Protein AF-A0A522W5L3-F1 (afdb_monomer)

Sequence (127 aa):
MKDSIRDFLWKVKEGLTKNKSVLISLGVILLIIAVGGAVWLGASVFSGKLNDWDANKNTNDSILGNENANESAVNLVPRRIDGVLVPEDESNFYPAAIIIENLTASRPQSGLDQAQLVYEALAEGGI

Mean predicted aligned error: 19.09 Å

Secondary structure (DSSP, 8-state):
-HHHHHHHHHHHHHHHHH-HHHHHHHHHHHHHHHHHHHHHHHHHHHHHHHHHHHTTS--SS-----S--------EEE-TTT--EEEGGGTTPPPPP------GGGPSPSSGGG-S-------STT-

Structure (mmCIF, N/CA/C/O backbone):
data_AF-A0A522W5L3-F1
#
_entry.id   AF-A0A522W5L3-F1
#
loop_
_atom_site.group_PDB
_atom_site.id
_atom_site.type_symbol
_atom_site.label_atom_id
_atom_site.label_alt_id
_atom_site.label_comp_id
_atom_site.label_asym_id
_atom_site.label_entity_id
_atom_site.label_seq_id
_atom_site.pdbx_PDB_ins_code
_atom_site.Cartn_x
_atom_site.Cartn_y
_atom_site.Cartn_z
_atom_site.occupancy
_atom_site.B_iso_or_equiv
_atom_site.auth_seq_id
_atom_site.auth_comp_id
_atom_site.auth_asym_id
_atom_site.auth_atom_id
_atom_site.pdbx_PDB_model_num
ATOM 1 N N . MET A 1 1 ? -45.417 -53.934 -33.088 1.00 59.34 1 MET A N 1
ATOM 2 C CA . MET A 1 1 ? -44.702 -52.999 -32.181 1.00 59.34 1 MET A CA 1
ATOM 3 C C . MET A 1 1 ? -45.636 -51.968 -31.538 1.00 59.34 1 MET A C 1
ATOM 5 O O . MET A 1 1 ? -45.438 -51.631 -30.381 1.00 59.34 1 MET A O 1
ATOM 9 N N . LYS A 1 2 ? -46.677 -51.485 -32.239 1.00 63.22 2 LYS A N 1
ATOM 10 C CA . LYS A 1 2 ? -47.663 -50.539 -31.679 1.00 63.22 2 LYS A CA 1
ATOM 11 C C . LYS A 1 2 ? -48.595 -51.174 -30.634 1.00 63.22 2 LYS A C 1
ATOM 1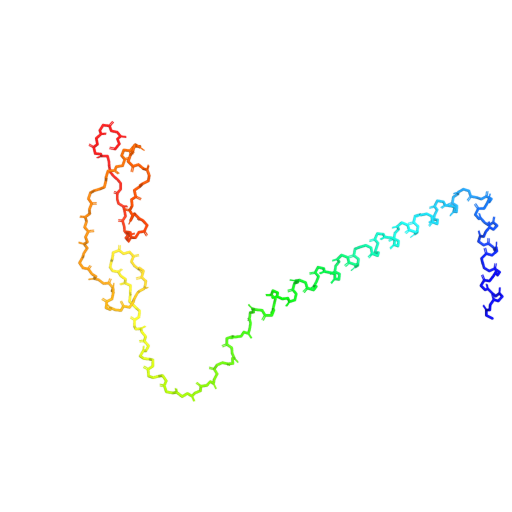3 O O . LYS A 1 2 ? -48.987 -50.503 -29.685 1.00 63.22 2 LYS A O 1
ATOM 18 N N . ASP A 1 3 ? -48.889 -52.464 -30.777 1.00 74.25 3 ASP A N 1
ATOM 19 C CA . ASP A 1 3 ? -49.852 -53.162 -29.912 1.00 74.25 3 ASP A CA 1
ATOM 20 C C . ASP A 1 3 ? -49.240 -53.569 -28.565 1.00 74.25 3 ASP A C 1
ATOM 22 O O . ASP A 1 3 ? -49.854 -53.366 -27.526 1.00 74.25 3 ASP A O 1
ATOM 26 N N . SER A 1 4 ? -47.958 -53.949 -28.542 1.00 72.81 4 SER A N 1
ATOM 27 C CA . SER A 1 4 ? -47.235 -54.261 -27.299 1.00 72.81 4 SER A CA 1
ATOM 28 C C . SER A 1 4 ? -47.081 -53.055 -26.364 1.00 72.81 4 SER A C 1
ATOM 30 O O . SER A 1 4 ? -47.092 -53.210 -25.145 1.00 72.81 4 SER A O 1
ATOM 32 N N . ILE A 1 5 ? -46.959 -51.843 -26.919 1.00 76.12 5 ILE A N 1
ATOM 33 C CA . ILE A 1 5 ? -46.897 -50.599 -26.134 1.00 76.12 5 ILE A CA 1
ATOM 34 C C . ILE A 1 5 ? -48.273 -50.284 -25.538 1.00 76.12 5 ILE A C 1
ATOM 36 O O . ILE A 1 5 ? -48.369 -49.883 -24.382 1.00 76.12 5 ILE A O 1
ATOM 40 N N . ARG A 1 6 ? -49.350 -50.496 -26.301 1.00 76.50 6 ARG A N 1
ATOM 41 C CA . ARG A 1 6 ? -50.725 -50.281 -25.827 1.00 76.50 6 ARG A CA 1
ATOM 42 C C . ARG A 1 6 ? -51.102 -51.258 -24.720 1.00 76.50 6 ARG A C 1
ATOM 44 O O . ARG A 1 6 ? -51.662 -50.827 -23.716 1.00 76.50 6 ARG A O 1
ATOM 51 N N . ASP A 1 7 ? -50.718 -52.522 -24.857 1.00 79.12 7 ASP A N 1
ATOM 52 C CA . ASP A 1 7 ? -50.964 -53.551 -23.845 1.00 79.12 7 ASP A CA 1
ATOM 53 C C . ASP A 1 7 ? -50.195 -53.271 -22.551 1.00 79.12 7 ASP A C 1
ATOM 55 O O . ASP A 1 7 ? -50.712 -53.466 -21.449 1.00 79.12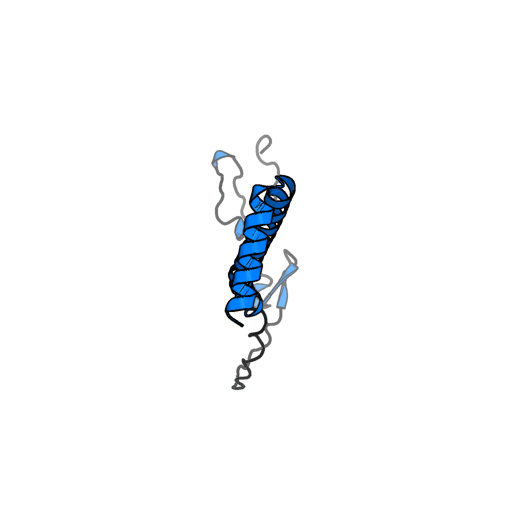 7 ASP A O 1
ATOM 59 N N . PHE A 1 8 ? -48.971 -52.752 -22.672 1.00 73.56 8 PHE A N 1
ATOM 60 C CA . PHE A 1 8 ? -48.188 -52.295 -21.530 1.00 73.56 8 PHE A CA 1
ATOM 61 C C . PHE A 1 8 ? -48.851 -51.097 -20.833 1.00 73.56 8 PHE A C 1
ATOM 63 O O . PHE A 1 8 ? -49.045 -51.123 -19.619 1.00 73.56 8 PHE A O 1
ATOM 70 N N . LEU A 1 9 ? -49.281 -50.083 -21.593 1.00 75.31 9 LEU A N 1
ATOM 71 C CA . LEU A 1 9 ? -49.988 -48.913 -21.057 1.00 75.31 9 LEU A CA 1
ATOM 72 C C . LEU A 1 9 ? -51.317 -49.288 -20.383 1.00 75.31 9 LEU A C 1
ATOM 74 O O . LEU A 1 9 ? -51.663 -48.718 -19.347 1.00 75.31 9 LEU A O 1
ATOM 78 N N . TRP A 1 10 ? -52.047 -50.263 -20.933 1.00 75.81 10 TRP A N 1
ATOM 79 C CA . TRP A 1 10 ? -53.303 -50.743 -20.358 1.00 75.81 10 TRP A CA 1
ATOM 80 C C . TRP A 1 10 ? -53.085 -51.473 -19.026 1.00 75.81 10 TRP A C 1
ATOM 82 O O . TRP A 1 10 ? -53.741 -51.153 -18.035 1.00 75.81 10 TRP A O 1
ATOM 92 N N . LYS A 1 11 ? -52.095 -52.374 -18.958 1.00 70.75 11 LYS A N 1
ATOM 93 C CA . LYS A 1 11 ? -51.722 -53.068 -17.712 1.00 70.75 11 LYS A CA 1
ATOM 94 C C . LYS A 1 11 ? -51.249 -52.100 -16.625 1.00 70.75 11 LYS A C 1
ATOM 96 O O . LYS A 1 11 ? -51.606 -52.261 -15.458 1.00 70.75 11 LYS A O 1
ATOM 101 N N . VAL A 1 12 ? -50.490 -51.069 -17.002 1.00 67.94 12 VAL A N 1
ATOM 102 C CA . VAL A 1 12 ? -50.055 -50.004 -16.084 1.00 67.94 12 VAL A CA 1
ATOM 103 C C . VAL A 1 12 ? -51.263 -49.229 -15.545 1.00 67.94 12 VAL A C 1
ATOM 105 O O . VAL A 1 12 ? -51.375 -49.045 -14.334 1.00 67.94 12 VAL A O 1
ATOM 108 N N . LYS A 1 13 ? -52.213 -48.846 -16.409 1.00 70.88 13 LYS A N 1
ATOM 109 C CA . LYS A 1 13 ? -53.447 -48.148 -16.009 1.00 70.88 13 LYS A CA 1
ATOM 110 C C . LYS A 1 13 ? -54.290 -48.966 -15.023 1.00 70.88 13 LYS A C 1
ATOM 112 O O . LYS A 1 13 ? -54.785 -48.411 -14.043 1.00 70.88 13 LYS A O 1
ATOM 117 N N . GLU A 1 14 ? -54.438 -50.270 -15.243 1.00 70.69 14 GLU A N 1
ATOM 118 C CA . GLU A 1 14 ? -55.175 -51.142 -14.319 1.00 70.69 14 GLU A CA 1
ATOM 119 C C . GLU A 1 14 ? -54.477 -51.263 -12.954 1.00 70.69 14 GLU A C 1
ATOM 121 O O . GLU A 1 14 ? -55.140 -51.183 -11.917 1.00 70.69 14 GLU A O 1
ATOM 126 N N . GLY A 1 15 ? -53.143 -51.370 -12.938 1.00 61.91 15 GLY A N 1
ATOM 127 C CA . GLY A 1 15 ? -52.338 -51.411 -11.712 1.00 61.91 15 GLY A CA 1
ATOM 128 C C . GLY A 1 15 ? -52.366 -50.108 -10.901 1.00 61.91 15 GLY A C 1
ATOM 129 O O . GLY A 1 15 ? -52.379 -50.158 -9.669 1.00 61.91 15 GLY A O 1
ATOM 130 N N . LEU A 1 16 ? -52.454 -48.953 -11.574 1.00 61.06 16 LEU A N 1
ATOM 131 C CA . LEU A 1 16 ? -52.550 -47.630 -10.941 1.00 61.06 16 LEU A CA 1
ATOM 132 C C . LEU A 1 16 ? -53.809 -47.461 -10.079 1.00 61.06 16 LEU A C 1
ATOM 134 O O . LEU A 1 16 ? -53.772 -46.765 -9.070 1.00 61.06 16 LEU A O 1
ATOM 138 N N . THR A 1 17 ? -54.929 -48.068 -10.477 1.00 63.97 17 THR A N 1
ATOM 139 C CA . THR A 1 17 ? -56.235 -47.834 -9.828 1.00 63.97 17 THR A CA 1
ATOM 140 C C . THR A 1 17 ? -56.509 -48.739 -8.629 1.00 63.97 17 THR A C 1
ATOM 142 O O . THR A 1 17 ? -57.327 -48.389 -7.781 1.00 63.97 17 THR A O 1
ATOM 145 N N . LYS A 1 18 ? -55.830 -49.889 -8.531 1.00 66.25 18 LYS A N 1
ATOM 146 C CA . LYS A 1 18 ? -56.094 -50.886 -7.482 1.00 66.25 18 LYS A CA 1
ATOM 147 C C . LYS A 1 18 ? -55.194 -50.730 -6.254 1.00 66.25 18 LYS A C 1
ATOM 149 O O . LYS A 1 18 ? -55.664 -50.945 -5.142 1.00 66.25 18 LYS A O 1
ATOM 154 N N . ASN A 1 19 ? -53.938 -50.299 -6.426 1.00 65.38 19 ASN A N 1
ATOM 155 C CA . ASN A 1 19 ? -52.941 -50.296 -5.350 1.00 65.38 19 ASN A CA 1
ATOM 156 C C . ASN A 1 19 ? -52.289 -48.916 -5.171 1.00 65.38 19 ASN A C 1
ATOM 158 O O . ASN A 1 19 ? -51.437 -48.510 -5.962 1.00 65.38 19 ASN A O 1
ATOM 162 N N . LYS A 1 20 ? -52.622 -48.221 -4.073 1.00 70.69 20 LYS A N 1
ATOM 163 C CA . LYS A 1 20 ? -52.074 -46.887 -3.742 1.00 70.69 20 LYS A CA 1
ATOM 164 C C . LYS A 1 20 ? -50.535 -46.855 -3.690 1.00 70.69 20 LYS A C 1
ATOM 166 O O . LYS A 1 20 ? -49.940 -45.844 -4.044 1.00 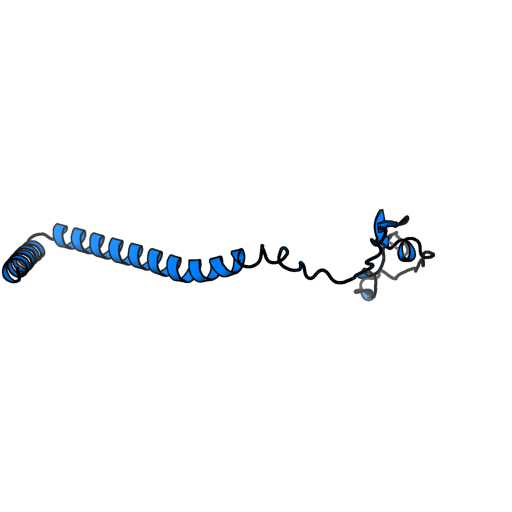70.69 20 LYS A O 1
ATOM 171 N N . SER A 1 21 ? -49.882 -47.961 -3.334 1.00 69.50 21 SER A N 1
ATOM 172 C CA . SER A 1 21 ? -48.415 -48.072 -3.277 1.00 69.50 21 SER A CA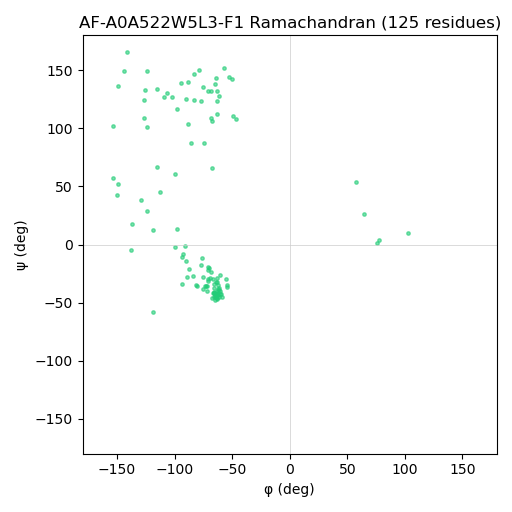 1
ATOM 173 C C . SER A 1 21 ? -47.738 -47.969 -4.651 1.00 69.50 21 SER A C 1
ATOM 175 O O . SER A 1 21 ? -46.626 -47.457 -4.741 1.00 69.50 21 SER A O 1
ATOM 177 N N . VAL A 1 22 ? -48.417 -48.399 -5.724 1.00 76.75 22 VAL A N 1
ATOM 178 C CA . VAL A 1 22 ? -47.903 -48.322 -7.106 1.00 76.75 22 VAL A CA 1
ATOM 179 C C . VAL A 1 22 ? -47.920 -46.876 -7.610 1.00 76.75 22 VAL A C 1
ATOM 181 O O . VAL A 1 22 ? -46.992 -46.445 -8.291 1.00 76.75 22 VAL A O 1
ATOM 184 N N . LEU A 1 23 ? -48.933 -46.095 -7.219 1.00 74.12 23 LEU A N 1
ATOM 185 C CA . LEU A 1 23 ? -48.992 -44.656 -7.503 1.00 74.12 23 LEU A CA 1
ATOM 186 C C . LEU A 1 23 ? -47.844 -43.904 -6.820 1.00 74.12 23 LEU A C 1
ATOM 188 O O . LEU A 1 23 ? -47.197 -43.071 -7.452 1.00 74.12 23 LEU A O 1
ATOM 192 N N . ILE A 1 24 ? -47.557 -44.236 -5.557 1.00 81.56 24 ILE A N 1
ATOM 193 C CA . ILE A 1 24 ? -46.456 -43.625 -4.801 1.00 81.56 24 ILE A CA 1
ATOM 194 C C . ILE A 1 24 ? -45.112 -43.957 -5.458 1.00 81.56 24 ILE A C 1
ATOM 196 O O . ILE A 1 24 ? -44.322 -43.048 -5.704 1.00 81.56 24 ILE A O 1
ATOM 200 N N . SER A 1 25 ? -44.861 -45.223 -5.819 1.00 80.44 25 SER A N 1
ATOM 201 C CA . SER A 1 25 ? -43.595 -45.605 -6.462 1.00 80.44 25 SER A CA 1
ATOM 202 C C . SER A 1 25 ? -43.387 -44.914 -7.810 1.00 80.44 25 SER A C 1
ATOM 204 O O . SER A 1 25 ? -42.274 -44.499 -8.121 1.00 80.44 25 SER A O 1
ATOM 206 N N . LEU A 1 26 ? -44.450 -44.740 -8.600 1.00 84.69 26 LEU A N 1
ATOM 207 C CA . LEU A 1 26 ? -44.358 -44.088 -9.907 1.00 84.69 26 LEU A CA 1
ATOM 208 C C . LEU A 1 26 ? -44.129 -42.575 -9.775 1.00 84.69 26 LEU A C 1
ATOM 210 O O . LEU A 1 26 ? -43.355 -42.006 -10.542 1.00 84.69 26 LEU A O 1
ATOM 214 N N . GLY A 1 27 ? -44.723 -41.946 -8.755 1.00 85.31 27 GLY A N 1
ATOM 215 C CA . GLY A 1 27 ? -44.445 -40.557 -8.387 1.00 85.31 27 GLY A CA 1
ATOM 216 C C . GLY A 1 27 ? -42.994 -40.338 -7.946 1.00 85.31 27 GLY A C 1
ATOM 217 O O . GLY A 1 27 ? -42.362 -39.383 -8.389 1.00 85.31 27 GLY A O 1
ATOM 218 N N . VAL A 1 28 ? -42.434 -41.252 -7.145 1.00 89.38 28 VAL A N 1
ATOM 219 C CA . VAL A 1 28 ? -41.020 -41.202 -6.727 1.00 89.38 28 VAL A CA 1
ATOM 220 C C . VAL A 1 28 ? -40.083 -41.352 -7.928 1.00 89.38 28 VAL A C 1
ATOM 222 O O . VAL A 1 28 ? -39.127 -40.592 -8.051 1.00 89.38 28 VAL A O 1
ATOM 225 N N . ILE A 1 29 ? -40.378 -42.271 -8.853 1.00 90.81 29 ILE A N 1
ATOM 226 C CA . ILE A 1 29 ? -39.591 -42.449 -10.084 1.00 90.81 29 ILE A CA 1
ATOM 227 C C . ILE A 1 29 ? -39.623 -41.177 -10.945 1.00 90.81 29 ILE A C 1
ATOM 229 O O . ILE A 1 29 ? -38.575 -40.718 -11.396 1.00 90.81 29 ILE A O 1
ATOM 233 N N . LEU A 1 30 ? -40.799 -40.566 -11.129 1.00 90.25 30 LEU A N 1
ATOM 234 C CA . LEU A 1 30 ? -40.936 -39.295 -11.851 1.00 90.25 30 LEU A CA 1
ATOM 235 C C . LEU A 1 30 ? -40.152 -38.158 -11.185 1.00 90.25 30 LEU A C 1
ATOM 237 O O . LEU A 1 30 ? -39.508 -37.373 -11.879 1.00 90.25 30 LEU A O 1
ATOM 241 N N . LEU A 1 31 ? -40.166 -38.091 -9.852 1.00 91.38 31 LEU A N 1
ATOM 242 C CA . LEU A 1 31 ? -39.434 -37.080 -9.093 1.00 91.38 31 LEU A CA 1
ATOM 243 C C . LEU A 1 31 ? -37.915 -37.257 -9.230 1.00 91.38 31 LEU A C 1
ATOM 245 O O . LEU A 1 31 ? -37.212 -36.275 -9.450 1.00 91.38 31 LEU A O 1
ATOM 249 N N . ILE A 1 32 ? -37.409 -38.493 -9.189 1.00 92.00 32 ILE A N 1
ATOM 250 C CA . ILE A 1 32 ? -35.983 -38.786 -9.410 1.00 92.00 32 ILE A CA 1
ATOM 251 C C . ILE A 1 32 ? -35.556 -38.378 -10.825 1.00 92.00 32 ILE A C 1
ATOM 253 O O . ILE A 1 32 ? -34.510 -37.753 -10.989 1.00 92.00 32 ILE A O 1
ATOM 257 N N . ILE A 1 33 ? -36.374 -38.676 -11.840 1.00 92.56 33 ILE A N 1
ATOM 258 C CA . ILE A 1 33 ? -36.098 -38.281 -13.230 1.00 92.56 33 ILE A CA 1
ATOM 259 C C . ILE A 1 33 ? -36.085 -36.752 -13.367 1.00 92.56 33 ILE A C 1
ATOM 261 O O . ILE A 1 33 ? -35.194 -36.206 -14.016 1.00 92.56 33 ILE A O 1
ATOM 265 N N . ALA A 1 34 ? -37.026 -36.051 -12.729 1.00 91.81 34 ALA A N 1
ATOM 266 C CA . ALA A 1 34 ? -37.086 -34.592 -12.760 1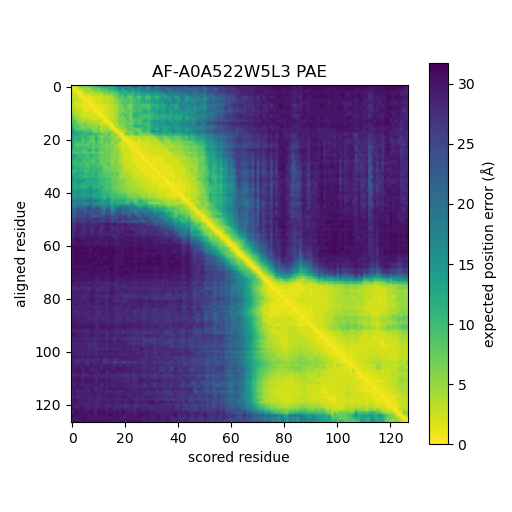.00 91.81 34 ALA A CA 1
ATOM 267 C C . ALA A 1 34 ? -35.864 -33.944 -12.085 1.00 91.81 34 ALA A C 1
ATOM 269 O O . ALA A 1 34 ? -35.258 -33.036 -12.653 1.00 91.81 34 ALA A O 1
ATOM 270 N N . VAL A 1 35 ? -35.462 -34.437 -10.907 1.00 91.94 35 VAL A N 1
ATOM 271 C CA . VAL A 1 35 ? -34.279 -33.938 -10.186 1.00 91.94 35 VAL A CA 1
ATOM 272 C C . VAL A 1 35 ? -32.999 -34.244 -10.967 1.00 91.94 35 VAL A C 1
ATOM 274 O O . VAL A 1 35 ? -32.176 -33.352 -11.158 1.00 91.94 35 VAL A O 1
ATOM 277 N N . GLY A 1 36 ? -32.849 -35.467 -11.481 1.00 89.75 36 GLY A N 1
ATOM 278 C CA . GLY A 1 36 ? -31.701 -35.851 -12.307 1.00 89.75 36 GLY A CA 1
ATOM 279 C C . GLY A 1 36 ? -31.586 -35.009 -13.580 1.00 89.75 36 GLY A C 1
ATOM 280 O O . GLY A 1 36 ? -30.501 -34.531 -13.906 1.00 89.75 36 GLY A O 1
ATOM 281 N N . GLY A 1 37 ? -32.710 -34.752 -14.257 1.00 88.62 37 GLY A N 1
ATOM 282 C CA . GLY A 1 37 ? -32.765 -33.876 -15.428 1.00 88.62 37 GLY A CA 1
ATOM 283 C C . GLY A 1 37 ? -32.383 -32.428 -15.110 1.00 88.62 37 GLY A C 1
ATOM 284 O O . GLY A 1 37 ? -31.617 -31.823 -15.857 1.00 88.62 37 GLY A O 1
ATOM 285 N N . ALA A 1 38 ? -32.847 -31.885 -13.980 1.00 88.75 38 ALA A N 1
ATOM 286 C CA . ALA A 1 38 ? -32.501 -30.532 -13.543 1.00 88.75 38 ALA A CA 1
ATOM 287 C C . ALA A 1 38 ? -31.007 -30.387 -13.202 1.00 88.75 38 ALA A C 1
ATOM 289 O O . ALA A 1 38 ? -30.385 -29.404 -13.601 1.00 88.75 38 ALA A O 1
ATOM 290 N N . VAL A 1 39 ? -30.413 -31.376 -12.521 1.00 88.06 39 VAL A N 1
ATOM 291 C CA . VAL A 1 39 ? -28.971 -31.395 -12.212 1.00 88.06 39 VAL A CA 1
ATOM 292 C C . VAL A 1 39 ? -28.138 -31.498 -13.490 1.00 88.06 39 VAL A C 1
ATOM 294 O O . VAL A 1 39 ? -27.160 -30.769 -13.638 1.00 88.06 39 VAL A O 1
ATOM 297 N N . TRP A 1 40 ? -28.538 -32.350 -14.438 1.00 86.75 40 TRP A N 1
ATOM 298 C CA . TRP A 1 40 ? -27.837 -32.502 -15.715 1.00 86.75 40 TRP A CA 1
ATOM 299 C C . TRP A 1 40 ? -27.901 -31.228 -16.570 1.00 86.75 40 TRP A C 1
ATOM 301 O O . TRP A 1 40 ? -26.877 -30.776 -17.081 1.00 86.75 40 TRP A O 1
ATOM 311 N N . LEU A 1 41 ? -29.075 -30.593 -16.663 1.00 85.38 41 LEU A N 1
ATOM 312 C CA . LEU A 1 41 ? -29.236 -29.314 -17.359 1.00 85.38 41 LEU A CA 1
ATOM 313 C C . LEU A 1 41 ? -28.435 -28.196 -16.681 1.00 85.38 41 LEU A C 1
ATOM 315 O O . LEU A 1 41 ? -27.714 -27.469 -17.364 1.00 85.38 41 LEU A O 1
ATOM 319 N N . GLY A 1 42 ? -28.493 -28.098 -15.350 1.00 80.94 42 GLY A N 1
ATOM 320 C CA . GLY A 1 42 ? -27.705 -27.135 -14.580 1.00 80.94 42 GLY A CA 1
ATOM 321 C C . GLY A 1 42 ? -26.202 -27.305 -14.799 1.00 80.94 42 GLY A C 1
ATOM 322 O O . GLY A 1 42 ? -25.514 -26.326 -15.079 1.00 80.94 42 GLY A O 1
ATOM 323 N N . ALA A 1 43 ? -25.706 -28.545 -14.768 1.00 79.88 43 ALA A N 1
ATOM 324 C CA . ALA A 1 43 ? -24.314 -28.853 -15.076 1.00 79.88 43 ALA A CA 1
ATOM 325 C C . ALA A 1 43 ? -23.953 -28.494 -16.527 1.00 79.88 43 ALA A C 1
ATOM 327 O O . ALA A 1 43 ? -22.927 -27.867 -16.741 1.00 79.88 43 ALA A O 1
ATOM 328 N N . SER A 1 44 ? -24.800 -28.792 -17.519 1.00 76.62 44 SER A N 1
ATOM 329 C CA . SER A 1 44 ? -24.509 -28.468 -18.927 1.00 76.62 44 SER A CA 1
ATOM 330 C C . SER A 1 44 ? -24.398 -26.962 -19.203 1.00 76.62 44 SER A C 1
ATOM 332 O O . SER A 1 44 ? -23.497 -26.531 -19.922 1.00 76.62 44 SER A O 1
ATOM 334 N N . VAL A 1 45 ? -25.262 -26.147 -18.589 1.00 76.50 45 VAL A N 1
ATOM 335 C CA . VAL A 1 45 ? -25.226 -24.682 -18.725 1.00 76.50 45 VAL A CA 1
ATOM 336 C C . VAL A 1 45 ? -24.052 -24.092 -17.935 1.00 76.50 45 VAL A C 1
ATOM 338 O O . VAL A 1 45 ? -23.417 -23.142 -18.387 1.00 76.50 45 VAL A O 1
ATOM 341 N N . PHE A 1 46 ? -23.726 -24.667 -16.774 1.00 70.31 46 PHE A N 1
ATOM 342 C CA . PHE A 1 46 ? -22.619 -24.213 -15.932 1.00 70.31 46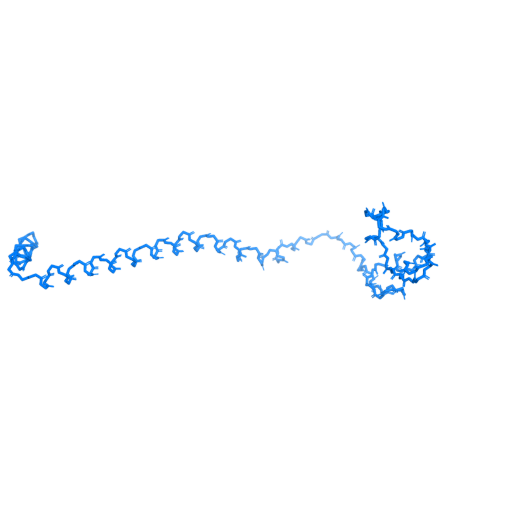 PHE A CA 1
ATOM 343 C C . PHE A 1 46 ? -21.239 -24.609 -16.486 1.00 70.31 46 PHE A C 1
ATOM 345 O O . PHE A 1 46 ? -20.323 -23.791 -16.473 1.00 70.31 46 PHE A O 1
ATOM 352 N N . SER A 1 47 ? -21.087 -25.808 -17.057 1.00 62.53 47 SER A N 1
ATOM 353 C CA . SER A 1 47 ? -19.842 -26.271 -17.689 1.00 62.53 47 SER A CA 1
ATOM 354 C C . SER A 1 47 ? -19.449 -25.430 -18.906 1.00 62.53 47 SER A C 1
ATOM 356 O O . SER A 1 47 ? -18.261 -25.201 -19.118 1.00 62.53 47 SER A O 1
ATOM 358 N N . GLY A 1 48 ? -20.417 -24.884 -19.655 1.00 60.50 48 GLY A N 1
ATOM 359 C CA . GLY A 1 48 ? -20.133 -23.928 -20.734 1.00 60.50 48 GLY A CA 1
ATOM 360 C C . GLY A 1 48 ? -19.424 -22.653 -20.252 1.00 60.50 48 GLY A C 1
ATOM 361 O O . GLY A 1 48 ? -18.663 -22.063 -21.007 1.00 60.50 48 GLY A O 1
ATOM 362 N N . LYS A 1 49 ? -19.607 -22.270 -18.980 1.00 55.38 49 LYS A N 1
ATOM 363 C CA . LYS A 1 49 ? -18.958 -21.111 -18.345 1.00 55.38 49 LYS A CA 1
ATOM 364 C C . LYS A 1 49 ? -17.617 -21.430 -17.673 1.00 55.38 49 LYS A C 1
ATOM 366 O O . LYS A 1 49 ? -16.885 -20.505 -17.336 1.00 55.38 49 LYS A O 1
ATOM 371 N N . LEU A 1 50 ? -17.301 -22.709 -17.458 1.00 52.25 50 LEU A N 1
ATOM 372 C CA . LEU A 1 50 ? -16.013 -23.145 -16.905 1.00 52.25 50 LEU A CA 1
ATOM 373 C C . LEU A 1 50 ? -14.963 -23.382 -17.999 1.00 52.25 50 LEU A C 1
ATOM 375 O O . LEU A 1 50 ? -13.782 -23.157 -17.759 1.00 52.25 50 LEU A O 1
ATOM 379 N N . ASN A 1 51 ? -15.381 -23.743 -19.215 1.00 56.28 51 ASN A N 1
ATOM 380 C CA . ASN A 1 51 ? -14.456 -23.932 -20.338 1.00 56.28 51 ASN A CA 1
ATOM 381 C C . ASN A 1 51 ? -13.811 -22.613 -20.820 1.00 56.28 51 ASN A C 1
ATOM 383 O O . ASN A 1 51 ? -12.698 -22.647 -21.338 1.00 56.28 51 ASN A O 1
ATOM 387 N N . ASP A 1 52 ? -14.443 -21.458 -20.575 1.00 53.84 52 ASP A N 1
ATOM 388 C CA . ASP A 1 52 ? -13.848 -20.131 -20.825 1.00 53.84 52 ASP A CA 1
ATOM 389 C C . ASP A 1 52 ? -12.822 -19.712 -19.752 1.00 53.84 52 ASP A C 1
ATOM 391 O O . ASP A 1 52 ? -12.000 -18.828 -19.990 1.00 53.84 52 ASP A O 1
ATOM 395 N N . TRP A 1 53 ? -12.821 -20.354 -18.576 1.00 48.56 53 TRP A N 1
ATOM 396 C CA . TRP A 1 53 ? -11.828 -20.106 -17.521 1.00 48.56 53 TRP A CA 1
ATOM 397 C C . TRP A 1 53 ? -10.535 -20.914 -17.736 1.00 48.56 53 TRP A C 1
ATOM 399 O O . TRP A 1 53 ? -9.459 -20.464 -17.340 1.00 48.56 53 TRP A O 1
ATOM 409 N N . ASP A 1 54 ? -10.611 -22.068 -18.407 1.00 52.78 54 ASP A N 1
ATOM 410 C CA . ASP A 1 54 ? -9.438 -22.878 -18.781 1.00 52.78 54 ASP A CA 1
ATOM 411 C C . ASP A 1 54 ? -8.898 -22.579 -20.194 1.00 52.78 54 ASP A C 1
ATOM 413 O O . ASP A 1 54 ? -7.770 -22.958 -20.508 1.00 52.78 54 ASP A O 1
ATOM 417 N N . ALA A 1 55 ? -9.621 -21.817 -21.024 1.00 50.03 55 ALA A N 1
ATOM 418 C CA . ALA A 1 55 ? -9.099 -21.299 -22.295 1.00 50.03 55 ALA A CA 1
ATOM 419 C C . ALA A 1 55 ? -8.141 -20.096 -22.128 1.00 50.03 55 ALA A C 1
ATOM 421 O O . ALA A 1 55 ? -7.434 -19.742 -23.068 1.00 50.03 55 ALA A O 1
ATOM 422 N N . ASN A 1 56 ? -8.058 -19.499 -20.931 1.00 50.44 56 ASN A N 1
ATOM 423 C CA . ASN A 1 56 ? -7.198 -18.348 -20.628 1.00 50.44 56 ASN A CA 1
ATOM 424 C C . ASN A 1 56 ? -6.057 -18.699 -19.651 1.00 50.44 56 ASN A C 1
ATOM 426 O O . ASN A 1 56 ? -5.808 -17.991 -18.675 1.00 50.44 56 ASN A O 1
ATOM 430 N N . LYS A 1 57 ? -5.384 -19.834 -19.882 1.00 52.56 57 LYS A N 1
ATOM 431 C CA . LYS A 1 57 ? -4.114 -20.194 -19.215 1.00 52.56 57 LYS A CA 1
ATOM 432 C C . LYS A 1 57 ? -3.065 -20.803 -20.155 1.00 52.56 57 LYS A C 1
ATOM 434 O O . LYS A 1 57 ? -2.119 -21.414 -19.676 1.00 52.56 57 LYS A O 1
ATOM 439 N N . ASN A 1 58 ? -3.206 -20.637 -21.475 1.00 51.22 58 ASN A N 1
ATOM 440 C CA . ASN A 1 58 ? -2.205 -21.094 -22.452 1.00 51.22 58 ASN A CA 1
ATOM 441 C C . ASN A 1 58 ? -2.220 -20.282 -23.765 1.00 51.22 58 ASN A C 1
ATOM 443 O O . ASN A 1 58 ? -2.357 -20.826 -24.856 1.00 51.22 58 ASN A O 1
ATOM 447 N N . THR A 1 59 ? -2.039 -18.963 -23.670 1.00 47.72 59 THR A N 1
ATOM 448 C CA . THR A 1 59 ? -1.700 -18.101 -24.826 1.00 47.72 59 THR A CA 1
ATOM 449 C C . THR A 1 59 ? -0.417 -17.296 -24.614 1.00 47.72 59 THR A C 1
ATOM 451 O O . THR A 1 59 ? -0.240 -16.247 -25.219 1.00 47.72 59 THR A O 1
ATOM 454 N N . ASN A 1 60 ? 0.518 -17.821 -23.817 1.00 55.00 60 ASN A N 1
ATOM 455 C CA . ASN A 1 60 ? 1.896 -17.314 -23.773 1.00 55.00 60 ASN A CA 1
ATOM 456 C C . ASN A 1 60 ? 2.872 -18.142 -24.632 1.00 55.00 60 ASN A C 1
ATOM 458 O O . ASN A 1 60 ? 4.074 -17.960 -24.503 1.00 55.00 60 ASN A O 1
ATOM 462 N N . ASP A 1 61 ? 2.385 -19.024 -25.514 1.00 53.41 61 ASP A N 1
ATOM 463 C CA . ASP A 1 61 ? 3.252 -19.877 -26.352 1.00 53.41 61 ASP A CA 1
ATOM 464 C C . ASP A 1 61 ? 2.894 -19.828 -27.850 1.00 53.41 61 ASP A C 1
ATOM 466 O O . ASP A 1 61 ? 2.886 -20.824 -28.567 1.00 53.41 61 ASP A O 1
ATOM 470 N N . SER A 1 62 ? 2.529 -18.640 -28.341 1.00 53.50 62 SER A N 1
ATOM 471 C CA . SER A 1 62 ? 2.473 -18.353 -29.786 1.00 53.50 62 SER A CA 1
ATOM 472 C C . SER A 1 62 ? 2.746 -16.879 -30.109 1.00 53.50 62 SER A C 1
ATOM 474 O O . SER A 1 62 ? 2.125 -16.283 -30.983 1.00 53.50 62 SER A O 1
ATOM 476 N N . ILE A 1 63 ? 3.749 -16.302 -29.441 1.00 51.38 63 ILE A N 1
ATOM 477 C CA . ILE A 1 63 ? 4.501 -15.153 -29.965 1.00 51.38 63 ILE 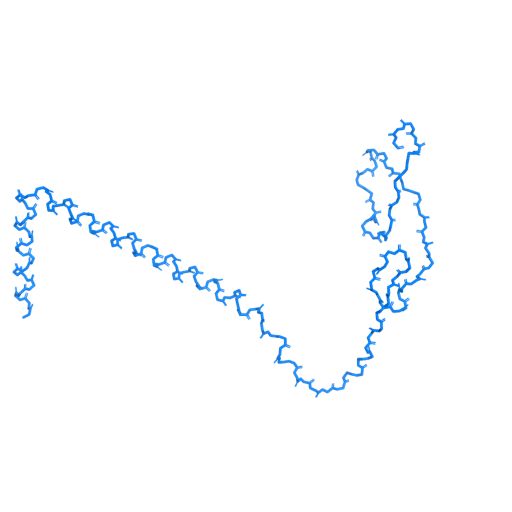A CA 1
ATOM 478 C C . ILE A 1 63 ? 5.943 -15.622 -30.181 1.00 51.38 63 ILE A C 1
ATOM 480 O O . ILE A 1 63 ? 6.878 -15.208 -29.512 1.00 51.38 63 ILE A O 1
ATOM 484 N N . LEU A 1 64 ? 6.122 -16.537 -31.136 1.00 52.97 64 LEU A N 1
ATOM 485 C CA . LEU A 1 64 ? 7.390 -16.679 -31.852 1.00 52.97 64 LEU A CA 1
ATOM 486 C C . LEU A 1 64 ? 7.250 -15.972 -33.199 1.00 52.97 64 LEU A C 1
ATOM 488 O O . LEU A 1 64 ? 7.346 -16.568 -34.267 1.00 52.97 64 LEU A O 1
ATOM 492 N N . GLY A 1 65 ? 6.996 -14.667 -33.113 1.00 45.69 65 GLY A N 1
ATOM 493 C CA . GLY A 1 65 ? 7.443 -13.716 -34.115 1.00 45.69 65 GLY A CA 1
ATOM 494 C C . GLY A 1 65 ? 8.864 -13.315 -33.744 1.00 45.69 65 GLY A C 1
ATOM 495 O O . GLY A 1 65 ? 9.071 -12.370 -32.992 1.00 45.69 65 GLY A O 1
ATOM 496 N N . ASN A 1 66 ? 9.845 -14.076 -34.218 1.00 61.81 66 ASN A N 1
ATOM 497 C CA . ASN A 1 66 ? 11.217 -13.597 -34.270 1.00 61.81 66 ASN A CA 1
ATOM 498 C C . ASN A 1 66 ? 11.262 -12.467 -35.294 1.00 61.81 66 ASN A C 1
ATOM 500 O O . ASN A 1 66 ? 11.212 -12.814 -36.464 1.00 61.81 66 ASN A O 1
ATOM 504 N N . GLU A 1 67 ? 11.374 -11.206 -34.858 1.00 56.09 67 GLU A N 1
ATOM 505 C CA . GLU A 1 67 ? 12.202 -10.168 -35.497 1.00 56.09 67 GLU A CA 1
ATOM 506 C C . GLU A 1 67 ? 12.628 -9.103 -34.456 1.00 56.09 67 GLU A C 1
ATOM 508 O O . GLU A 1 67 ? 11.874 -8.202 -34.106 1.00 56.09 67 GLU A O 1
ATOM 513 N N . ASN A 1 68 ? 13.878 -9.197 -33.988 1.00 54.81 68 ASN A N 1
ATOM 514 C CA . ASN A 1 68 ? 14.722 -8.068 -33.556 1.00 54.81 68 ASN A CA 1
ATOM 515 C C . ASN A 1 68 ? 14.215 -7.130 -32.437 1.00 54.81 68 ASN A C 1
ATOM 517 O O . ASN A 1 68 ? 14.299 -5.909 -32.572 1.00 54.81 68 ASN A O 1
ATOM 521 N N . ALA A 1 69 ? 13.827 -7.665 -31.280 1.00 51.44 69 ALA A N 1
ATOM 522 C CA . ALA A 1 69 ? 13.950 -6.901 -30.042 1.00 51.44 69 ALA A CA 1
ATOM 523 C C . ALA A 1 69 ? 15.343 -7.166 -29.463 1.00 51.44 69 ALA A C 1
ATOM 525 O O . ALA A 1 69 ? 15.609 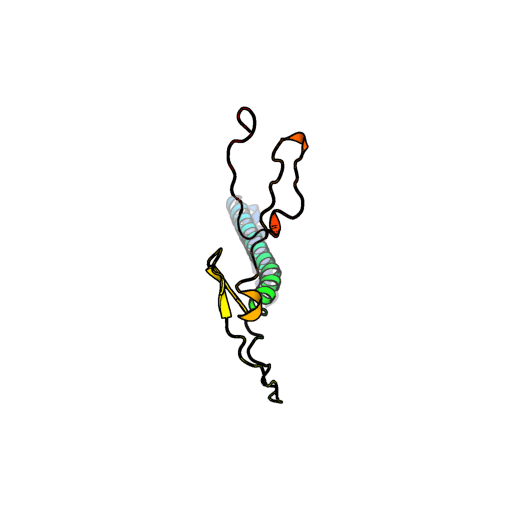-8.215 -28.881 1.00 51.44 69 ALA A O 1
ATOM 526 N N . ASN A 1 70 ? 16.248 -6.202 -29.619 1.00 51.69 70 ASN A N 1
ATOM 527 C CA . ASN A 1 70 ? 17.366 -6.040 -28.696 1.00 51.69 70 ASN A CA 1
ATOM 528 C C . ASN A 1 70 ? 16.766 -5.591 -27.347 1.00 51.69 70 ASN A C 1
ATOM 530 O O . ASN A 1 70 ? 16.884 -4.436 -26.947 1.00 51.69 70 ASN A O 1
ATOM 534 N N . GLU A 1 71 ? 15.993 -6.480 -26.722 1.00 58.31 71 GLU A N 1
ATOM 535 C CA . GLU A 1 71 ? 15.492 -6.343 -25.364 1.00 58.31 71 GLU A CA 1
ATOM 536 C C . GLU A 1 71 ? 16.698 -6.620 -24.479 1.00 58.31 71 GLU A C 1
ATOM 538 O O . GLU A 1 71 ? 17.006 -7.758 -24.123 1.00 58.31 71 GLU A O 1
ATOM 543 N N . SER A 1 72 ? 17.461 -5.562 -24.206 1.00 64.19 72 SER A N 1
ATOM 544 C CA . SER A 1 72 ? 18.408 -5.550 -23.102 1.00 64.19 72 SER A CA 1
ATOM 545 C C . SER A 1 72 ? 17.665 -6.099 -21.893 1.00 64.19 72 SER A C 1
ATOM 547 O O . SER A 1 72 ? 16.750 -5.441 -21.401 1.00 64.19 72 SER A O 1
ATOM 549 N N . ALA A 1 73 ? 17.999 -7.319 -21.468 1.00 73.75 73 ALA A N 1
ATOM 550 C CA . ALA A 1 73 ? 17.427 -7.921 -20.276 1.00 73.75 73 ALA A CA 1
ATOM 551 C C . ALA A 1 73 ? 17.549 -6.891 -19.148 1.00 73.75 73 ALA A C 1
ATOM 553 O O . ALA A 1 73 ? 18.663 -6.535 -18.757 1.00 73.75 73 ALA A O 1
ATOM 554 N N . VAL A 1 74 ? 16.415 -6.335 -18.712 1.00 82.12 74 VAL A N 1
ATOM 555 C CA . VAL A 1 74 ? 16.406 -5.267 -17.713 1.00 82.12 74 VAL A CA 1
ATOM 556 C C . VAL A 1 74 ? 16.982 -5.863 -16.438 1.00 82.12 74 VAL A C 1
ATOM 558 O O . VAL A 1 74 ? 16.401 -6.777 -15.852 1.00 82.12 74 VAL A O 1
ATOM 561 N N . ASN A 1 75 ? 18.168 -5.394 -16.052 1.00 92.69 75 ASN A N 1
ATOM 562 C CA . ASN A 1 75 ? 18.844 -5.862 -14.855 1.00 92.69 75 ASN A CA 1
ATOM 563 C C . ASN A 1 75 ? 18.039 -5.396 -13.637 1.00 92.69 75 ASN A C 1
ATOM 565 O O . ASN A 1 75 ? 17.981 -4.200 -13.345 1.00 92.69 75 ASN A O 1
ATOM 569 N N . LEU A 1 76 ? 17.385 -6.340 -12.963 1.00 96.06 76 LEU A N 1
ATOM 570 C CA . LEU A 1 76 ? 16.624 -6.068 -11.753 1.00 96.06 76 LEU A CA 1
ATOM 571 C C . LEU A 1 76 ? 17.535 -6.221 -10.542 1.00 96.06 76 LEU A C 1
ATOM 573 O O . LEU A 1 76 ? 18.125 -7.279 -10.318 1.00 96.06 76 LEU A O 1
ATOM 577 N N . VAL A 1 77 ? 17.605 -5.176 -9.729 1.00 97.12 77 VAL A N 1
ATOM 578 C CA . VAL A 1 77 ? 18.389 -5.157 -8.493 1.00 97.12 77 VAL A CA 1
ATOM 579 C C . VAL A 1 77 ? 17.482 -4.795 -7.315 1.00 97.12 77 VAL A C 1
ATOM 581 O O . VAL A 1 77 ? 16.501 -4.068 -7.490 1.00 97.12 77 VAL A O 1
ATOM 584 N N . PRO A 1 78 ? 17.765 -5.290 -6.099 1.00 97.19 78 PRO A N 1
ATOM 585 C CA . PRO A 1 78 ? 16.992 -4.916 -4.923 1.00 97.19 78 PRO A CA 1
ATOM 586 C C . PRO A 1 78 ? 17.279 -3.464 -4.520 1.00 97.19 78 PRO A C 1
ATOM 588 O O . PRO A 1 78 ? 18.439 -3.060 -4.380 1.00 97.19 78 PRO A O 1
ATOM 591 N N . ARG A 1 79 ? 16.223 -2.681 -4.277 1.00 96.06 79 ARG A N 1
ATOM 592 C CA . ARG A 1 79 ? 16.331 -1.340 -3.683 1.00 96.06 79 ARG A CA 1
ATOM 593 C C . ARG A 1 79 ? 16.882 -1.410 -2.265 1.00 96.06 79 ARG A C 1
ATOM 595 O O . ARG A 1 79 ? 16.512 -2.291 -1.493 1.00 96.06 79 ARG A O 1
ATOM 602 N N . ARG A 1 80 ? 17.704 -0.436 -1.864 1.00 95.62 80 ARG A N 1
ATOM 603 C CA . ARG A 1 80 ? 18.304 -0.428 -0.513 1.00 95.62 80 ARG A CA 1
ATOM 604 C C . ARG A 1 80 ? 17.305 -0.173 0.619 1.00 95.62 80 ARG A C 1
ATOM 606 O O . ARG A 1 80 ? 17.565 -0.614 1.733 1.00 95.62 80 ARG A O 1
ATOM 613 N N . ILE A 1 81 ? 16.217 0.559 0.363 1.00 95.06 81 ILE A N 1
ATOM 614 C CA . ILE A 1 81 ? 15.285 1.008 1.415 1.00 95.06 81 ILE A CA 1
ATOM 615 C C . ILE A 1 81 ? 14.268 -0.065 1.826 1.00 95.06 81 ILE A C 1
ATOM 617 O O . ILE A 1 81 ? 13.918 -0.143 2.999 1.00 95.06 81 ILE A O 1
ATOM 621 N N . ASP A 1 82 ? 13.818 -0.897 0.882 1.00 95.06 82 ASP A N 1
ATOM 622 C CA . ASP A 1 82 ? 12.749 -1.882 1.099 1.00 95.06 82 ASP A CA 1
ATOM 623 C C . ASP A 1 82 ? 13.010 -3.257 0.454 1.00 95.06 82 ASP A C 1
ATOM 625 O O . ASP A 1 82 ? 12.238 -4.191 0.661 1.00 95.06 82 ASP A O 1
ATOM 629 N N . GLY A 1 83 ? 14.099 -3.415 -0.308 1.00 95.44 83 GLY A N 1
ATOM 630 C CA . GLY A 1 83 ? 14.483 -4.680 -0.937 1.00 95.44 83 GLY A CA 1
ATOM 631 C C . GLY A 1 83 ? 13.675 -5.070 -2.177 1.00 95.44 83 GLY A C 1
ATOM 632 O O . GLY A 1 83 ? 13.938 -6.129 -2.747 1.00 95.44 83 GLY A O 1
ATOM 633 N N . VAL A 1 84 ? 12.720 -4.249 -2.622 1.00 95.38 84 VAL A N 1
ATOM 634 C CA . VAL A 1 84 ? 11.910 -4.541 -3.816 1.00 95.38 84 VAL A CA 1
ATOM 635 C C . VAL A 1 84 ? 12.805 -4.556 -5.060 1.00 95.38 84 VAL A C 1
ATOM 637 O O . VAL A 1 84 ? 13.688 -3.712 -5.198 1.00 95.38 84 VAL A O 1
ATOM 640 N N . LEU A 1 85 ? 12.598 -5.521 -5.961 1.00 96.44 85 LEU A N 1
ATOM 641 C CA . LEU A 1 85 ? 13.343 -5.617 -7.218 1.00 96.44 85 LEU A CA 1
ATOM 642 C C . LEU A 1 85 ? 12.814 -4.597 -8.224 1.00 96.44 85 LEU A C 1
ATOM 644 O O . LEU A 1 85 ? 11.631 -4.618 -8.560 1.00 96.44 85 LEU A O 1
ATOM 648 N N . VAL A 1 86 ? 13.695 -3.733 -8.716 1.00 95.44 86 VAL A N 1
ATOM 649 C CA . VAL A 1 86 ? 13.375 -2.696 -9.704 1.00 95.44 86 VAL A CA 1
ATOM 650 C C . VAL A 1 86 ? 14.530 -2.555 -10.705 1.00 95.44 86 VAL A C 1
ATOM 652 O O . VAL A 1 86 ? 15.623 -3.072 -10.435 1.00 95.44 86 VAL A O 1
ATOM 655 N N . PRO A 1 87 ? 14.324 -1.879 -11.849 1.00 96.12 87 PRO A N 1
ATOM 656 C CA . PRO A 1 87 ? 15.407 -1.529 -12.764 1.00 96.12 87 PRO A CA 1
ATOM 657 C C . PRO A 1 87 ? 16.557 -0.800 -12.055 1.00 96.12 87 PRO A C 1
ATOM 659 O O . PRO A 1 87 ? 16.345 -0.025 -11.120 1.00 96.12 87 PRO A O 1
ATOM 662 N N . GLU A 1 88 ? 17.794 -1.067 -12.474 1.00 94.19 88 GLU A N 1
ATOM 663 C CA . GLU A 1 88 ? 18.997 -0.531 -11.823 1.00 94.19 88 GLU A CA 1
ATOM 664 C C . GLU A 1 88 ? 18.998 1.005 -11.692 1.00 94.19 88 GLU A C 1
ATOM 666 O O . GLU A 1 88 ? 19.404 1.531 -10.651 1.00 94.19 88 GLU A O 1
ATOM 671 N N . ASP A 1 89 ? 18.466 1.714 -12.685 1.00 94.06 89 ASP A N 1
ATOM 672 C CA . ASP A 1 89 ? 18.320 3.173 -12.736 1.00 94.06 89 ASP A CA 1
ATOM 673 C C . ASP A 1 89 ? 17.254 3.738 -11.780 1.00 94.06 89 ASP A C 1
ATOM 675 O O . ASP A 1 89 ? 17.358 4.892 -11.362 1.00 94.06 89 ASP A O 1
ATOM 679 N N . GLU A 1 90 ? 16.289 2.922 -11.355 1.00 93.06 90 GLU A N 1
ATOM 680 C CA . GLU A 1 90 ? 15.245 3.285 -10.385 1.00 93.06 90 GLU A CA 1
ATOM 681 C C . GLU A 1 90 ? 15.545 2.789 -8.959 1.00 93.06 90 GLU A C 1
ATOM 683 O O . GLU A 1 90 ? 14.793 3.036 -8.010 1.00 93.06 90 GLU A O 1
ATOM 688 N N . SER A 1 91 ? 16.654 2.069 -8.779 1.00 94.81 91 SER A N 1
ATOM 689 C CA . SER A 1 91 ? 16.896 1.290 -7.564 1.00 94.81 91 SER A CA 1
ATOM 690 C C . SER A 1 91 ? 17.181 2.110 -6.307 1.00 94.81 91 SER A C 1
ATOM 692 O O . SER A 1 91 ? 16.903 1.659 -5.194 1.00 94.81 91 SER A O 1
ATOM 694 N N . ASN A 1 92 ? 17.776 3.294 -6.456 1.00 94.38 92 ASN A N 1
ATOM 695 C CA . ASN A 1 92 ? 18.382 4.018 -5.339 1.00 94.38 92 ASN A CA 1
ATOM 696 C C . ASN A 1 92 ? 18.321 5.543 -5.515 1.00 94.38 92 ASN A C 1
ATOM 698 O O . ASN A 1 92 ? 19.336 6.232 -5.387 1.00 94.38 92 ASN A O 1
ATOM 702 N N . PHE A 1 93 ? 17.128 6.079 -5.787 1.00 93.38 93 PHE A N 1
ATOM 703 C CA . PHE A 1 93 ? 16.895 7.522 -5.695 1.00 93.38 93 PHE A CA 1
ATOM 704 C C . PHE A 1 93 ? 17.222 8.058 -4.292 1.00 93.38 93 PHE A C 1
ATOM 706 O O . PHE A 1 93 ? 17.125 7.340 -3.294 1.00 93.38 93 PHE A O 1
ATOM 713 N N . TYR A 1 94 ? 17.609 9.337 -4.211 1.00 95.56 94 TYR A N 1
ATOM 714 C CA . TYR A 1 94 ? 17.855 9.984 -2.923 1.00 95.56 94 TYR A CA 1
ATOM 715 C C . TYR A 1 94 ? 16.548 10.029 -2.112 1.00 95.56 94 TYR A C 1
ATOM 717 O O . TYR A 1 94 ? 15.560 10.566 -2.621 1.00 95.56 94 TYR A O 1
ATOM 725 N N . PRO A 1 95 ? 16.505 9.483 -0.881 1.00 94.69 95 PRO A N 1
ATOM 726 C CA . PRO A 1 95 ? 15.262 9.417 -0.123 1.00 94.69 95 PRO A CA 1
ATOM 727 C C . PRO A 1 95 ? 14.706 10.807 0.198 1.00 94.69 95 PRO A C 1
ATOM 729 O O . PRO A 1 95 ? 15.418 11.670 0.712 1.00 94.69 95 PRO A O 1
ATOM 732 N N . ALA A 1 96 ? 13.413 10.998 -0.052 1.00 95.25 96 ALA A N 1
ATOM 733 C CA . ALA A 1 96 ? 12.664 12.150 0.431 1.00 95.25 96 ALA A CA 1
ATOM 734 C C . ALA A 1 96 ? 11.899 11.748 1.697 1.00 95.25 96 ALA A C 1
ATOM 736 O O . ALA A 1 96 ? 11.026 10.885 1.652 1.00 95.25 96 ALA A O 1
ATOM 737 N N . ALA A 1 97 ? 12.234 12.371 2.827 1.00 96.25 97 ALA A N 1
ATOM 738 C CA . ALA A 1 97 ? 11.527 12.181 4.088 1.00 96.25 97 ALA A CA 1
ATOM 739 C C . ALA A 1 97 ? 10.594 13.370 4.336 1.00 96.25 97 ALA A C 1
ATOM 741 O O . ALA A 1 97 ? 11.026 14.523 4.300 1.00 96.25 97 ALA A O 1
ATOM 742 N N . ILE A 1 98 ? 9.317 13.085 4.584 1.00 95.62 98 ILE A N 1
ATOM 743 C CA . ILE A 1 98 ? 8.275 14.085 4.820 1.00 95.62 98 ILE A CA 1
ATOM 744 C C . ILE A 1 98 ? 7.602 13.749 6.148 1.00 95.62 98 ILE A C 1
ATOM 746 O O . ILE A 1 98 ? 7.261 12.595 6.396 1.00 95.62 98 ILE A O 1
ATOM 750 N N . ILE A 1 99 ? 7.415 14.758 6.998 1.00 95.44 99 ILE A N 1
ATOM 751 C CA . ILE A 1 99 ? 6.611 14.625 8.215 1.00 95.44 99 ILE A CA 1
ATOM 752 C C . ILE A 1 99 ? 5.148 14.821 7.819 1.00 95.44 99 ILE A C 1
ATOM 754 O O . ILE A 1 99 ? 4.803 15.837 7.215 1.00 95.44 99 ILE A O 1
ATOM 758 N N . ILE A 1 100 ? 4.306 13.839 8.134 1.00 94.50 100 ILE A N 1
ATOM 759 C CA . ILE A 1 100 ? 2.888 13.822 7.771 1.00 94.50 100 ILE A CA 1
ATOM 760 C C . ILE A 1 100 ? 2.046 13.871 9.044 1.00 94.50 100 ILE A C 1
ATOM 762 O O . ILE A 1 100 ? 2.286 13.117 9.983 1.00 94.50 100 ILE A O 1
ATOM 766 N N . GLU A 1 101 ? 1.034 14.735 9.044 1.00 93.44 101 GLU A 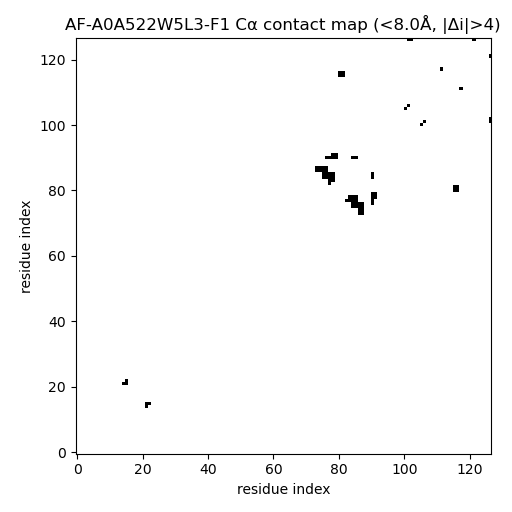N 1
ATOM 767 C CA . GLU A 1 101 ? 0.050 14.837 10.120 1.00 93.44 101 GLU A CA 1
ATOM 768 C C . GLU A 1 101 ? -0.858 13.591 10.172 1.00 93.44 101 GLU A C 1
ATOM 770 O O . GLU A 1 101 ? -1.405 13.161 9.147 1.00 93.44 101 GLU A O 1
ATOM 775 N N . ASN A 1 102 ? -1.053 13.020 11.366 1.00 93.25 102 ASN A N 1
ATOM 776 C CA . ASN A 1 102 ? -1.878 11.824 11.581 1.00 93.25 102 ASN A CA 1
ATOM 777 C C . ASN A 1 102 ? -3.080 12.038 12.522 1.00 93.25 102 ASN A C 1
ATOM 779 O O . ASN A 1 102 ? -3.756 11.070 12.895 1.00 93.25 102 ASN A O 1
ATOM 783 N N . LEU A 1 103 ? -3.412 13.292 12.850 1.00 93.50 103 LEU A N 1
ATOM 784 C CA . LEU A 1 103 ? -4.679 13.651 13.489 1.00 93.50 103 LEU A CA 1
ATOM 785 C C . LEU A 1 103 ? -5.883 13.051 12.747 1.00 93.50 103 LEU A C 1
ATOM 787 O O . LEU A 1 103 ? -5.951 13.043 11.517 1.00 93.50 103 LEU A O 1
ATOM 791 N N . THR A 1 104 ? -6.898 12.618 13.501 1.00 92.62 104 THR A N 1
ATOM 792 C CA . THR A 1 104 ? -8.127 12.011 12.954 1.00 92.62 104 THR A CA 1
ATOM 793 C C . THR A 1 104 ? -8.816 12.896 11.913 1.00 92.62 104 THR A C 1
ATOM 795 O O . THR A 1 104 ? -9.361 12.384 10.939 1.00 92.62 104 THR A O 1
ATOM 798 N N . ALA A 1 105 ? -8.771 14.219 12.095 1.00 94.38 105 ALA A N 1
ATOM 799 C CA . ALA A 1 105 ? -9.362 15.189 11.173 1.00 94.38 105 ALA A CA 1
ATOM 800 C C . ALA A 1 105 ? -8.605 15.314 9.834 1.00 94.38 105 ALA A C 1
ATOM 802 O O . ALA A 1 105 ? -9.184 15.787 8.860 1.00 94.38 105 ALA A O 1
ATOM 803 N N . SER A 1 106 ? -7.341 14.884 9.779 1.00 93.25 106 SER A N 1
ATOM 804 C CA . SER A 1 106 ? -6.468 14.969 8.599 1.00 93.25 106 SER A CA 1
ATOM 805 C C . SER A 1 106 ? -6.535 13.725 7.709 1.00 93.25 106 SER A C 1
ATOM 807 O O . SER A 1 106 ? -5.857 13.654 6.686 1.00 93.25 106 SER A O 1
ATOM 809 N N . ARG A 1 107 ? -7.332 12.722 8.091 1.00 93.50 107 ARG A N 1
ATOM 810 C CA . ARG A 1 107 ? -7.472 11.469 7.344 1.00 93.50 107 ARG A CA 1
ATOM 811 C C . ARG A 1 107 ? -8.578 11.594 6.283 1.00 93.50 107 ARG A C 1
ATOM 813 O O . ARG A 1 107 ? -9.646 12.121 6.597 1.00 93.50 107 ARG A O 1
ATOM 820 N N . PRO A 1 108 ? -8.388 11.043 5.069 1.00 95.56 108 PRO A N 1
ATOM 821 C CA . PRO A 1 108 ? -7.211 10.301 4.603 1.00 95.56 108 PRO A CA 1
ATOM 822 C C . PRO A 1 108 ? -6.074 11.211 4.105 1.00 95.56 108 PRO A C 1
ATOM 824 O O . PRO A 1 108 ? -6.319 12.246 3.487 1.00 95.56 108 PRO A O 1
ATOM 827 N N . GLN A 1 109 ? -4.826 10.784 4.313 1.00 96.31 109 GLN A N 1
ATOM 828 C CA . GLN A 1 109 ? -3.648 11.453 3.757 1.00 96.31 109 GLN A CA 1
ATOM 829 C C . GLN A 1 109 ? -3.439 11.097 2.275 1.00 96.31 109 GLN A C 1
ATOM 831 O O . GLN A 1 109 ? -3.778 10.003 1.828 1.00 96.31 109 GLN A O 1
ATOM 836 N N . SER A 1 110 ? -2.854 12.019 1.507 1.00 95.19 110 SER A N 1
ATOM 837 C CA . SER A 1 110 ? -2.548 11.819 0.082 1.00 95.19 110 SER A CA 1
ATOM 838 C C . SER A 1 110 ? -1.118 11.321 -0.124 1.00 95.19 110 SER A C 1
ATOM 840 O O . SER A 1 110 ? -0.197 11.823 0.515 1.00 95.19 110 SER A O 1
ATOM 842 N N . GLY A 1 111 ? -0.926 10.371 -1.044 1.00 95.06 111 GLY A N 1
ATOM 843 C CA . GLY A 1 111 ? 0.396 9.887 -1.458 1.00 95.06 111 GLY A CA 1
ATOM 844 C C . GLY A 1 111 ? 1.073 8.920 -0.484 1.00 95.06 111 GLY A C 1
ATOM 845 O O . GLY A 1 111 ? 2.199 8.501 -0.740 1.00 95.06 111 GLY A O 1
ATOM 846 N N . LEU A 1 112 ? 0.405 8.535 0.610 1.00 95.44 112 LEU A N 1
ATOM 847 C CA . LEU A 1 112 ? 0.930 7.543 1.555 1.00 95.44 112 LEU A CA 1
ATOM 848 C C . LEU A 1 112 ? 1.100 6.161 0.898 1.00 95.44 112 LEU A C 1
ATOM 850 O O . LEU A 1 112 ? 1.990 5.406 1.268 1.00 95.44 112 LEU A O 1
ATOM 854 N N . ASP A 1 113 ? 0.286 5.859 -0.112 1.00 95.69 113 ASP A N 1
ATOM 855 C CA . ASP A 1 113 ? 0.348 4.656 -0.948 1.00 95.69 113 ASP A CA 1
ATOM 856 C C . ASP A 1 113 ? 1.559 4.626 -1.897 1.00 95.69 113 ASP A C 1
ATOM 858 O O . ASP A 1 113 ? 1.952 3.558 -2.360 1.00 95.69 113 ASP A O 1
ATOM 862 N N . GLN A 1 114 ? 2.158 5.786 -2.175 1.00 94.81 114 GLN A N 1
ATOM 863 C CA . GLN A 1 114 ? 3.349 5.921 -3.020 1.00 94.81 114 GLN A CA 1
ATOM 864 C C . GLN A 1 114 ? 4.656 5.884 -2.206 1.00 94.81 114 GLN A C 1
ATOM 866 O O . GLN A 1 114 ? 5.745 5.851 -2.785 1.00 94.81 114 GLN A O 1
ATOM 871 N N . ALA A 1 115 ? 4.575 5.905 -0.871 1.00 95.75 115 ALA A N 1
ATOM 872 C CA . ALA A 1 115 ? 5.738 5.852 0.006 1.00 95.75 115 ALA A CA 1
ATOM 873 C C . ALA A 1 115 ? 6.318 4.429 0.073 1.00 95.75 115 ALA A C 1
ATOM 875 O O . ALA A 1 115 ? 5.588 3.456 0.244 1.00 95.75 115 ALA A O 1
ATOM 876 N N . GLN A 1 116 ? 7.646 4.299 -0.005 1.00 95.62 116 GLN A N 1
ATOM 877 C CA . GLN A 1 116 ? 8.316 2.998 0.159 1.00 95.62 116 GLN A CA 1
ATOM 878 C C . GLN A 1 116 ? 8.369 2.560 1.628 1.00 95.62 116 GLN A C 1
ATOM 880 O O . GLN A 1 116 ? 8.423 1.368 1.920 1.00 95.62 116 GLN A O 1
ATOM 885 N N . LEU A 1 117 ? 8.371 3.518 2.560 1.00 95.12 117 LEU A N 1
ATOM 886 C CA . LEU A 1 117 ? 8.467 3.251 3.988 1.00 95.12 117 LEU A CA 1
ATOM 887 C C . LEU A 1 117 ? 7.715 4.312 4.788 1.00 95.12 117 LEU A C 1
ATOM 889 O O . LEU A 1 117 ? 7.832 5.505 4.512 1.00 95.12 117 LEU A O 1
ATOM 893 N N . VAL A 1 118 ? 6.968 3.867 5.796 1.00 96.25 118 VAL A N 1
ATOM 894 C CA . VAL A 1 118 ? 6.211 4.731 6.704 1.00 96.25 118 VAL A CA 1
ATOM 895 C C . VAL A 1 118 ? 6.609 4.384 8.130 1.00 96.25 118 VAL A C 1
ATOM 897 O O . VAL A 1 118 ? 6.511 3.230 8.546 1.00 96.25 118 VAL A O 1
ATOM 900 N N . TYR A 1 119 ? 7.056 5.392 8.872 1.00 95.44 119 TYR A N 1
ATOM 901 C CA . TYR A 1 119 ? 7.299 5.292 10.304 1.00 95.44 119 TYR A CA 1
ATOM 902 C C . TYR A 1 119 ? 6.241 6.103 11.041 1.00 95.44 119 TYR A C 1
ATOM 904 O O . TYR A 1 119 ? 6.065 7.287 10.762 1.00 95.44 119 TYR A O 1
ATOM 912 N N . GLU A 1 120 ? 5.566 5.468 11.992 1.00 94.12 120 GLU A N 1
ATOM 913 C CA . GLU A 1 120 ? 4.654 6.129 12.918 1.00 94.12 120 GLU A CA 1
ATOM 914 C C . GLU A 1 120 ? 5.319 6.196 14.292 1.00 94.12 120 GLU A C 1
ATOM 916 O O . GLU A 1 120 ? 5.863 5.208 14.791 1.00 94.12 120 GLU A O 1
ATOM 921 N N . ALA A 1 121 ? 5.311 7.382 14.886 1.00 92.44 121 ALA A N 1
ATOM 922 C CA . ALA A 1 121 ? 5.850 7.630 16.210 1.00 92.44 121 ALA A CA 1
ATOM 923 C C . ALA A 1 121 ? 4.972 8.664 16.914 1.00 92.44 121 ALA A C 1
ATOM 925 O O . ALA A 1 121 ? 4.416 9.542 16.261 1.00 92.44 121 ALA A O 1
ATOM 926 N N . LEU A 1 122 ? 4.886 8.565 18.242 1.00 92.25 122 LEU A N 1
ATOM 927 C CA . LEU A 1 122 ? 4.154 9.529 19.061 1.00 92.25 122 LEU A CA 1
ATOM 928 C C . LEU A 1 122 ? 4.779 10.919 18.915 1.00 92.25 122 LEU A C 1
ATOM 930 O O . LEU A 1 122 ? 5.982 11.075 19.148 1.00 92.25 122 LEU A O 1
ATOM 934 N N . ALA A 1 123 ? 3.959 11.914 18.587 1.00 88.62 123 ALA A N 1
ATOM 935 C CA . ALA A 1 123 ? 4.390 13.298 18.436 1.00 88.62 123 ALA A CA 1
ATOM 936 C C . ALA A 1 123 ? 3.678 14.211 19.443 1.00 88.62 123 ALA A C 1
ATOM 938 O O . ALA A 1 123 ? 4.336 14.828 20.284 1.00 88.62 123 ALA A O 1
ATOM 939 N N . GLU A 1 124 ? 2.343 14.252 19.420 1.00 83.94 124 GLU A N 1
ATOM 940 C CA . GLU A 1 124 ? 1.542 15.192 20.208 1.00 83.94 124 GLU A CA 1
ATOM 941 C C . GLU A 1 124 ? 0.524 14.459 21.090 1.00 83.94 124 GLU A C 1
ATOM 943 O O . GLU A 1 124 ? -0.549 14.046 20.662 1.00 83.94 124 GLU A O 1
ATOM 948 N N . GLY A 1 125 ? 0.843 14.328 22.382 1.00 76.25 125 GLY A N 1
ATOM 949 C CA . GLY A 1 125 ? -0.166 14.029 23.406 1.00 76.25 125 GLY A CA 1
ATOM 950 C C . GLY A 1 125 ? -0.866 12.668 23.296 1.00 76.25 125 GLY A C 1
ATOM 951 O O . GLY A 1 125 ? -1.982 12.532 23.793 1.00 76.25 125 GLY A O 1
ATOM 952 N N . GLY A 1 126 ? -0.225 11.664 22.691 1.00 72.12 126 GLY A N 1
ATOM 953 C CA . GLY A 1 126 ? -0.797 10.323 22.508 1.00 72.12 126 GLY A CA 1
ATOM 954 C C . GLY A 1 126 ? -1.308 10.041 21.094 1.00 72.12 126 GLY A C 1
ATOM 955 O O . GLY A 1 126 ? -1.961 9.017 20.892 1.00 72.12 126 GLY A O 1
ATOM 956 N N . ILE A 1 127 ? -1.005 10.935 20.148 1.00 59.94 127 ILE A N 1
ATOM 957 C CA . ILE A 1 127 ? -1.152 10.754 18.701 1.00 59.94 127 ILE A CA 1
ATOM 958 C C . ILE A 1 127 ? 0.219 10.918 18.039 1.00 59.94 127 ILE A C 1
ATOM 960 O O . ILE A 1 127 ? 1.060 11.698 18.558 1.00 59.94 127 ILE A O 1
#

Foldseek 3Di:
DVVVVVVVVVVLVVVVPPDVVSVVVVVVVVVVVVVVVVVVVVCVVVVVVVVVVVVPPPPPPPPPPDDDDPPPPQDWFQAPPQGDTDGPVPRYDDDDDDDDDDPPVCPPDPCPVVDSDDDDDDDPDRD

Radius of gyration: 36.57 Å; Cα contacts (8 Å, |Δi|>4): 40; chains: 1; bounding box: 75×70×59 Å

Solvent-accessible surface area (backbone atoms only — not comparable to full-atom values): 8375 Å² total; per-residue (Å²): 116,73,61,64,53,50,55,49,53,49,55,50,55,58,48,49,76,76,35,72,67,54,46,52,52,52,52,51,52,52,50,52,52,52,52,52,50,52,53,52,52,51,47,57,64,49,50,65,63,50,56,65,62,66,66,72,78,75,80,87,84,76,80,82,75,87,76,88,76,90,68,70,77,75,57,67,36,61,17,85,90,74,54,54,73,32,48,61,92,70,25,73,69,83,85,84,88,77,92,77,81,78,54,80,89,53,60,82,72,82,66,66,88,75,51,88,74,86,87,87,72,83,76,60,96,88,71

pLDDT: mean 79.41, std 16.31, range [45.69, 97.19]